Protein AF-A0A6P0IRC5-F1 (afdb_monomer)

Mean predicted aligned error: 3.01 Å

Radius of gyration: 12.87 Å; Cα contacts (8 Å, |Δi|>4): 136; chains: 1; bounding box: 28×27×34 Å

pLDDT: mean 94.23, std 3.33, range [79.12, 98.12]

Solvent-accessible surface area (backbone atoms only — not comparable to full-atom values): 4280 Å² total; per-residue (Å²): 101,76,55,89,80,45,57,36,57,81,47,94,96,43,72,42,66,52,73,47,22,57,51,66,34,42,53,41,37,40,75,38,82,89,77,46,40,78,40,77,75,44,68,56,90,56,103,58,52,40,90,39,32,29,31,28,25,38,92,47,74,39,96,88,73,43,50,39,73,46,75,95

Secondary structure (DSSP, 8-state):
--GGGS-S-SSTT----EEEE-TT--EEEEEETTTTEEEEEEE-SSS---SS-EEE-TT---TTSSPPEEE-

Sequence (72 aa):
MDLSKIPAQPKPGLINVLIEIPAGSKNKYEFDKDLEAFALDRVLYASVQYPYDYGFVPNTLADDGDPLDGMV

Nearest PDB structures (foldseek):
  2prd-assembly1_A  TM=9.191E-01  e=1.124E-06  Thermus thermophilus HB8
  1qez-assembly1_F  TM=9.567E-01  e=2.998E-06  Sulfolobus acidocaldarius
  6mt2-assembly1_B  TM=9.179E-01  e=3.894E-06  Medicago truncatula
  1ude-assembly1_C-2  TM=9.320E-01  e=5.058E-06  Pyrococcus horikoshii
  3j70-assembly1_D  TM=8.316E-01  e=2.015E-01  Human immunodeficiency virus 1

Structure (mmCIF, N/CA/C/O backbone):
data_AF-A0A6P0IRC5-F1
#
_entry.id   AF-A0A6P0IRC5-F1
#
loop_
_atom_site.group_PDB
_atom_site.id
_atom_site.type_symbol
_atom_site.label_atom_id
_atom_site.label_alt_id
_atom_site.label_comp_id
_atom_site.label_asym_id
_atom_site.label_entity_id
_atom_site.label_seq_id
_atom_site.pdbx_PDB_ins_code
_atom_site.Cartn_x
_atom_site.Cartn_y
_atom_site.Cartn_z
_atom_site.occupancy
_atom_site.B_iso_or_equiv
_atom_site.auth_seq_id
_atom_site.auth_comp_id
_atom_site.auth_asym_id
_atom_site.auth_atom_id
_atom_site.pdbx_PDB_model_num
ATOM 1 N N . MET A 1 1 ? 1.488 -13.476 5.573 1.00 79.12 1 MET A N 1
ATOM 2 C CA . MET A 1 1 ? 1.239 -12.546 6.708 1.00 79.12 1 MET A CA 1
ATOM 3 C C . MET A 1 1 ? -0.261 -12.490 6.930 1.00 79.12 1 MET A C 1
ATOM 5 O O . MET A 1 1 ? -0.985 -12.279 5.973 1.00 79.12 1 MET A O 1
ATOM 9 N N . ASP A 1 2 ? -0.734 -12.661 8.164 1.00 86.12 2 ASP A N 1
ATOM 10 C CA . ASP A 1 2 ? -2.175 -12.724 8.439 1.00 86.12 2 ASP A CA 1
ATOM 11 C C . ASP A 1 2 ? -2.789 -11.322 8.623 1.00 86.12 2 ASP A C 1
ATOM 13 O O . ASP A 1 2 ? -2.710 -10.735 9.707 1.00 86.12 2 ASP A O 1
ATOM 17 N N . LEU A 1 3 ? -3.402 -10.793 7.558 1.00 87.88 3 LEU A N 1
ATOM 18 C CA . LEU A 1 3 ? -4.037 -9.467 7.532 1.00 87.88 3 LEU A CA 1
ATOM 19 C C . LEU A 1 3 ? -5.300 -9.375 8.403 1.00 87.88 3 LEU A C 1
ATOM 21 O O . LEU A 1 3 ? -5.676 -8.278 8.819 1.00 87.88 3 LEU A O 1
ATOM 25 N N . SER A 1 4 ? -5.935 -10.504 8.742 1.00 87.88 4 SER A N 1
ATOM 26 C CA . SER A 1 4 ? -7.150 -10.514 9.572 1.00 87.88 4 SER A CA 1
ATOM 27 C C . SER A 1 4 ? -6.894 -9.999 10.994 1.00 87.88 4 SER A C 1
ATOM 29 O O . SER A 1 4 ? -7.797 -9.506 11.668 1.00 87.88 4 SER A O 1
ATOM 31 N N . LYS A 1 5 ? -5.634 -10.059 11.441 1.00 91.56 5 LYS A N 1
ATOM 32 C CA . LYS A 1 5 ? -5.189 -9.574 12.752 1.00 91.56 5 LYS A CA 1
ATOM 33 C C . LYS A 1 5 ? -4.976 -8.061 12.808 1.00 91.56 5 LYS A C 1
ATOM 35 O O . LYS A 1 5 ? -4.781 -7.529 13.900 1.00 91.56 5 LYS A O 1
ATOM 40 N N . ILE A 1 6 ? -4.987 -7.372 11.667 1.00 92.75 6 ILE A N 1
ATOM 41 C CA . ILE A 1 6 ? -4.742 -5.931 11.580 1.00 92.75 6 ILE A CA 1
ATOM 42 C C . ILE A 1 6 ? -6.083 -5.230 11.325 1.00 92.75 6 ILE A C 1
ATOM 44 O O . ILE A 1 6 ? -6.576 -5.243 10.198 1.00 92.75 6 ILE A O 1
ATOM 48 N N . PRO A 1 7 ? -6.713 -4.613 12.339 1.00 94.06 7 PRO A N 1
ATOM 49 C CA . PRO A 1 7 ? -7.996 -3.947 12.139 1.00 94.06 7 PRO A CA 1
ATOM 50 C C . PRO A 1 7 ? -7.831 -2.715 11.241 1.00 94.06 7 PRO A C 1
ATOM 52 O O . PRO A 1 7 ? -6.877 -1.960 11.423 1.00 94.06 7 PRO A O 1
ATOM 55 N N . ALA A 1 8 ? -8.784 -2.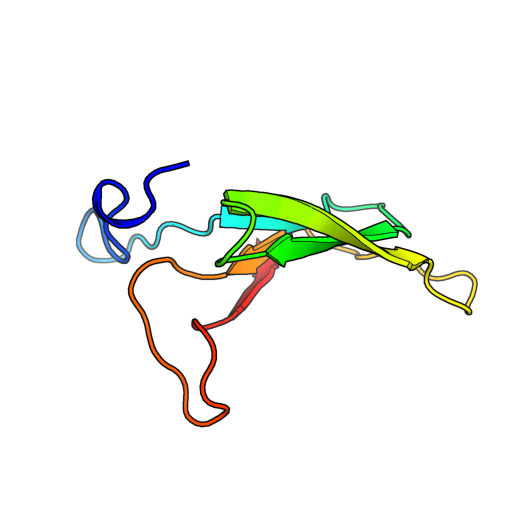468 10.337 1.00 93.44 8 ALA A N 1
ATOM 56 C CA . ALA A 1 8 ? -8.809 -1.269 9.488 1.00 93.44 8 ALA A CA 1
ATOM 57 C C . ALA A 1 8 ? -8.755 0.024 10.322 1.00 93.44 8 ALA A C 1
ATOM 59 O O . ALA A 1 8 ? -7.975 0.937 10.060 1.00 93.44 8 ALA A O 1
ATOM 60 N N . GLN A 1 9 ? -9.563 0.066 11.384 1.00 94.88 9 GLN A N 1
ATOM 61 C CA . GLN A 1 9 ? -9.677 1.185 12.307 1.00 94.88 9 GLN A CA 1
ATOM 62 C C . GLN A 1 9 ? -9.385 0.704 13.736 1.00 94.88 9 GLN A C 1
ATOM 64 O O . GLN A 1 9 ? -10.264 0.135 14.384 1.00 94.88 9 GLN A O 1
ATOM 69 N N . PRO A 1 10 ? -8.167 0.918 14.267 1.00 93.38 10 PRO A N 1
ATOM 70 C CA . PRO A 1 10 ? -7.836 0.483 15.623 1.00 93.38 10 PRO A CA 1
ATOM 71 C C . PRO A 1 10 ? -8.520 1.336 16.704 1.00 93.38 10 PRO A C 1
ATOM 73 O O . PRO A 1 10 ? -8.750 0.851 17.811 1.00 93.38 10 PRO A O 1
ATOM 76 N N . LYS A 1 11 ? -8.813 2.614 16.416 1.00 95.25 11 LYS A N 1
ATOM 77 C CA . LYS A 1 11 ? -9.493 3.568 17.312 1.00 95.25 11 LYS A CA 1
ATOM 78 C C . LYS A 1 11 ? -10.265 4.613 16.494 1.00 95.25 11 LYS A C 1
ATOM 80 O O . LYS A 1 11 ? -9.884 4.870 15.351 1.00 95.25 11 LYS A O 1
ATOM 85 N N . PRO A 1 12 ? -11.287 5.275 17.066 1.00 94.75 12 PRO A N 1
ATOM 86 C CA . PRO A 1 12 ? -11.961 6.389 16.403 1.00 94.75 12 PRO A CA 1
ATOM 87 C C . PRO A 1 12 ? -10.962 7.455 15.929 1.00 94.75 12 PRO A C 1
ATOM 89 O O . PRO A 1 12 ? -10.119 7.901 16.705 1.00 94.75 12 PRO A O 1
ATOM 92 N N . GLY A 1 13 ? -11.043 7.834 14.652 1.00 93.69 13 GLY A N 1
ATOM 93 C CA . GLY A 1 13 ? -10.145 8.816 14.029 1.00 93.69 13 GLY A CA 1
ATOM 94 C C . GLY A 1 13 ? -8.761 8.299 13.608 1.00 93.69 13 GLY A C 1
ATOM 95 O O . GLY A 1 13 ? -7.985 9.080 13.071 1.00 93.69 13 GLY A O 1
ATOM 96 N N . LEU A 1 14 ? -8.444 7.016 13.820 1.00 95.38 14 LEU A N 1
ATOM 97 C CA . LEU A 1 14 ? -7.206 6.386 13.345 1.00 95.38 14 LEU A CA 1
ATOM 98 C C . LEU A 1 14 ? -7.506 5.293 12.320 1.00 95.38 14 LEU A C 1
ATOM 100 O O . LEU A 1 14 ? -8.490 4.569 12.459 1.00 95.38 14 LEU A O 1
ATOM 104 N N . ILE A 1 15 ? -6.628 5.145 11.334 1.00 95.88 15 ILE A N 1
ATOM 105 C CA . ILE A 1 15 ? -6.696 4.107 10.302 1.00 95.88 15 ILE A CA 1
ATOM 106 C C . ILE A 1 15 ? -5.326 3.437 10.222 1.00 95.88 15 ILE A C 1
ATOM 108 O O . ILE A 1 15 ? -4.301 4.114 10.296 1.00 95.88 15 ILE A O 1
ATOM 112 N N . ASN A 1 16 ? -5.311 2.112 10.100 1.00 96.00 16 ASN A N 1
ATOM 113 C CA . ASN A 1 16 ? -4.097 1.369 9.793 1.00 96.00 16 ASN A CA 1
ATOM 114 C C . ASN A 1 16 ? -3.927 1.292 8.277 1.00 96.00 16 ASN A C 1
ATOM 116 O O . ASN A 1 16 ? -4.823 0.814 7.586 1.00 96.00 16 ASN A O 1
ATOM 120 N N . VAL A 1 17 ? -2.766 1.712 7.785 1.00 96.69 17 VAL A N 1
ATOM 121 C CA . VAL A 1 17 ? -2.374 1.564 6.381 1.00 96.69 17 VAL A CA 1
ATOM 122 C C . VAL A 1 17 ? -1.175 0.627 6.338 1.00 96.69 17 VAL A C 1
ATOM 124 O O 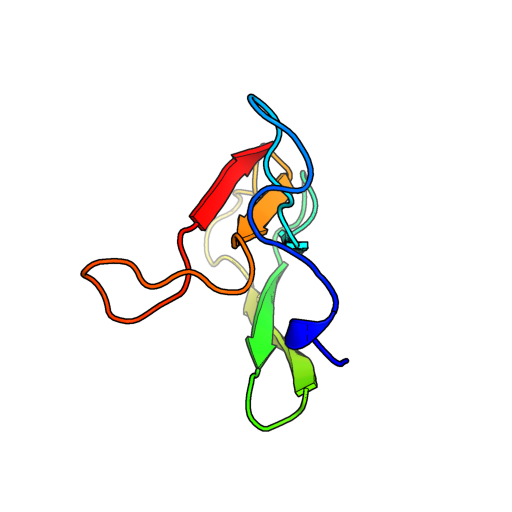. VAL A 1 17 ? -0.180 0.859 7.028 1.00 96.69 17 VAL A O 1
ATOM 127 N N . LEU A 1 18 ? -1.279 -0.457 5.575 1.00 95.75 18 LEU A N 1
ATOM 128 C CA . LEU A 1 18 ? -0.158 -1.345 5.311 1.00 95.75 18 LEU A CA 1
ATOM 129 C C . LEU A 1 18 ? 0.622 -0.783 4.127 1.00 95.75 18 LEU A C 1
ATOM 131 O O . LEU A 1 18 ? 0.088 -0.702 3.027 1.00 95.75 18 LEU A O 1
ATOM 135 N N . ILE A 1 19 ? 1.869 -0.381 4.367 1.00 97.38 19 ILE A N 1
ATOM 136 C CA . ILE A 1 19 ? 2.695 0.267 3.347 1.00 97.38 19 ILE A CA 1
ATOM 137 C C . ILE A 1 19 ? 3.251 -0.773 2.380 1.00 97.38 19 ILE A C 1
ATOM 139 O O . ILE A 1 19 ? 3.929 -1.715 2.791 1.00 97.38 19 ILE A O 1
ATOM 143 N N . G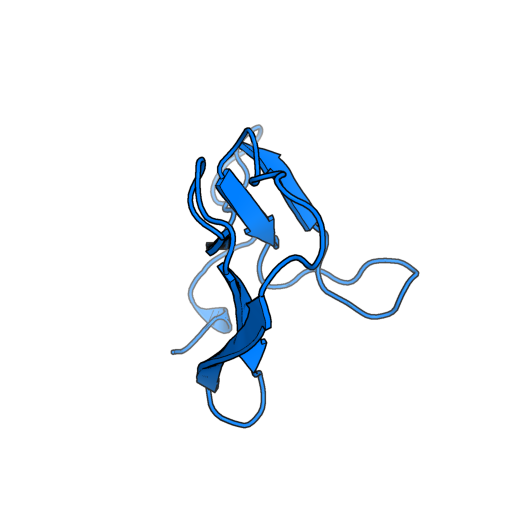LU A 1 20 ? 3.001 -0.555 1.094 1.00 97.00 20 GLU A N 1
ATOM 144 C CA . GLU A 1 20 ? 3.541 -1.363 0.003 1.00 97.00 20 GLU A CA 1
ATOM 145 C C . GLU A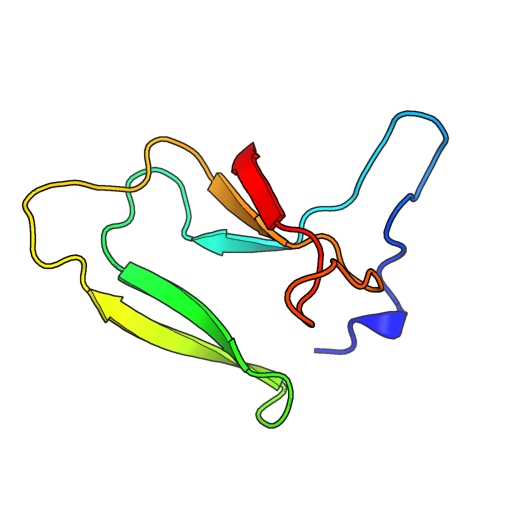 1 20 ? 4.728 -0.657 -0.652 1.00 97.00 20 GLU A C 1
ATOM 147 O O . GLU A 1 20 ? 5.743 -1.274 -0.979 1.00 97.00 20 GLU A O 1
ATOM 152 N N . ILE A 1 21 ? 4.634 0.665 -0.806 1.00 97.94 21 ILE A N 1
ATOM 153 C CA . ILE A 1 21 ? 5.615 1.466 -1.524 1.00 97.94 21 ILE A CA 1
ATOM 154 C C . ILE A 1 21 ? 6.114 2.577 -0.604 1.00 97.94 21 ILE A C 1
ATOM 156 O O . ILE A 1 21 ? 5.387 3.540 -0.358 1.00 97.94 21 ILE A O 1
ATOM 160 N N . PRO A 1 22 ? 7.362 2.482 -0.121 1.00 97.94 22 PRO A N 1
ATOM 161 C CA . PRO A 1 22 ? 7.952 3.550 0.666 1.00 97.94 22 PRO A CA 1
ATOM 162 C C . PRO A 1 22 ? 8.112 4.840 -0.146 1.00 97.94 22 PRO A C 1
ATOM 164 O O . PRO A 1 22 ? 8.434 4.798 -1.343 1.00 97.94 22 PRO A O 1
ATOM 167 N N . ALA A 1 23 ? 7.980 5.986 0.515 1.00 97.06 23 ALA A N 1
ATOM 168 C CA . ALA A 1 23 ? 8.252 7.291 -0.068 1.00 97.06 23 ALA A CA 1
ATOM 169 C C . ALA A 1 23 ? 9.663 7.333 -0.689 1.00 97.06 23 ALA A C 1
ATOM 171 O O . ALA A 1 23 ? 10.651 6.872 -0.115 1.00 97.06 23 ALA A O 1
ATOM 172 N N . GLY A 1 24 ? 9.765 7.885 -1.895 1.00 96.25 24 GLY A N 1
ATOM 173 C CA . GLY A 1 24 ? 10.991 7.927 -2.691 1.00 96.25 24 GLY A CA 1
ATOM 174 C C . GLY A 1 24 ? 11.276 6.655 -3.497 1.00 96.25 24 GLY A C 1
ATOM 175 O O . GLY A 1 24 ? 12.207 6.645 -4.303 1.00 96.25 24 GLY A O 1
ATOM 176 N N . SER A 1 25 ? 10.480 5.593 -3.349 1.00 96.50 25 SER A N 1
ATOM 177 C CA . SER A 1 25 ? 10.632 4.385 -4.160 1.00 96.50 25 SER A CA 1
ATOM 178 C C . SER A 1 25 ? 10.126 4.589 -5.594 1.00 96.50 25 SER A C 1
ATOM 180 O O . SER A 1 25 ? 9.106 5.236 -5.847 1.00 96.50 25 SER A O 1
ATOM 182 N N . LYS A 1 26 ? 10.838 3.978 -6.548 1.00 96.94 26 LYS A N 1
ATOM 183 C CA . LYS A 1 26 ? 10.380 3.769 -7.936 1.00 96.94 26 LYS A CA 1
ATOM 184 C C . LYS A 1 26 ? 9.796 2.377 -8.164 1.00 96.94 26 LYS A C 1
ATOM 186 O O . LYS A 1 26 ? 9.226 2.117 -9.221 1.00 96.94 26 LYS A O 1
ATOM 191 N N . ASN A 1 27 ? 9.982 1.479 -7.205 1.00 97.56 27 ASN A N 1
ATOM 192 C CA . ASN A 1 27 ? 9.483 0.118 -7.272 1.00 97.56 27 ASN A CA 1
ATOM 193 C C . ASN A 1 27 ? 8.069 0.117 -6.707 1.00 97.56 27 ASN A C 1
ATOM 195 O O . ASN A 1 27 ? 7.888 0.400 -5.522 1.00 97.56 27 ASN A O 1
ATOM 199 N N . LYS A 1 28 ? 7.091 -0.187 -7.560 1.00 97.12 28 LYS A N 1
ATOM 200 C CA . LYS A 1 28 ? 5.734 -0.500 -7.133 1.00 97.12 28 LYS A CA 1
ATOM 201 C C . LYS A 1 28 ? 5.725 -1.953 -6.687 1.00 97.12 28 LYS A C 1
ATOM 203 O O . LYS A 1 28 ? 5.696 -2.856 -7.524 1.00 97.12 28 LYS A O 1
ATOM 208 N N . TYR A 1 29 ? 5.824 -2.149 -5.381 1.00 97.75 29 TYR A N 1
ATOM 209 C CA . TYR A 1 29 ? 5.477 -3.424 -4.778 1.00 97.75 29 TYR A CA 1
ATOM 210 C C . TYR A 1 29 ? 3.973 -3.480 -4.548 1.00 97.75 29 TYR A C 1
ATOM 212 O O . TYR A 1 29 ? 3.324 -2.441 -4.447 1.00 97.75 29 TYR A O 1
ATOM 220 N N . GLU A 1 30 ? 3.461 -4.695 -4.472 1.00 95.50 30 GLU A N 1
ATOM 221 C CA . GLU A 1 30 ? 2.062 -4.991 -4.212 1.00 95.50 30 GLU A CA 1
ATOM 222 C C . GLU A 1 30 ? 1.991 -6.257 -3.362 1.00 95.50 30 GLU A C 1
ATOM 224 O O . GLU A 1 30 ? 2.809 -7.174 -3.523 1.00 95.50 30 GLU A O 1
ATOM 229 N N . PHE A 1 31 ? 1.070 -6.290 -2.409 1.00 94.38 31 PHE A N 1
ATOM 230 C CA . PHE A 1 31 ? 0.849 -7.461 -1.583 1.00 94.38 31 PHE A CA 1
ATOM 231 C C . PHE A 1 31 ? -0.015 -8.478 -2.332 1.00 94.38 31 PHE A C 1
ATOM 233 O O . PHE A 1 31 ? -1.215 -8.288 -2.526 1.00 94.38 31 PHE A O 1
ATOM 240 N N . ASP A 1 32 ? 0.591 -9.600 -2.704 1.00 92.56 32 ASP A N 1
ATOM 241 C CA . ASP A 1 32 ? -0.117 -10.710 -3.324 1.00 92.56 32 ASP A CA 1
ATOM 242 C C . ASP A 1 32 ? -0.850 -11.522 -2.241 1.00 92.56 32 ASP A C 1
ATOM 244 O O . ASP A 1 32 ? -0.233 -12.090 -1.331 1.00 92.56 32 ASP A O 1
ATOM 248 N N . LYS A 1 33 ? -2.187 -11.548 -2.329 1.00 86.38 33 LYS A N 1
ATOM 249 C CA . LYS A 1 33 ? -3.074 -12.211 -1.359 1.00 86.38 33 LYS A CA 1
ATOM 250 C C . LYS A 1 33 ? -2.933 -13.740 -1.384 1.00 86.38 33 LYS A C 1
ATOM 252 O O . LYS A 1 33 ? -3.140 -14.361 -0.345 1.00 86.38 33 LYS A O 1
ATOM 257 N N . ASP A 1 34 ? -2.561 -14.330 -2.521 1.00 89.44 34 ASP A N 1
ATOM 258 C CA . ASP A 1 34 ? -2.412 -15.780 -2.685 1.00 89.44 34 ASP A CA 1
ATOM 259 C C . ASP A 1 34 ? -1.031 -16.255 -2.213 1.00 89.44 34 ASP A C 1
ATOM 261 O O . ASP A 1 34 ? -0.901 -17.308 -1.584 1.00 89.44 34 ASP A O 1
ATOM 265 N N . LEU A 1 35 ? 0.013 -15.468 -2.490 1.00 90.88 35 LEU A N 1
ATOM 266 C CA . LEU A 1 35 ? 1.388 -15.751 -2.061 1.00 90.88 35 LEU A CA 1
ATOM 267 C C . LEU A 1 35 ? 1.670 -15.313 -0.617 1.00 90.88 35 LEU A C 1
ATOM 269 O O . LEU A 1 35 ? 2.696 -15.687 -0.046 1.00 90.88 35 LEU A O 1
ATOM 273 N N . GLU A 1 36 ? 0.786 -14.496 -0.045 1.00 90.56 36 GLU A N 1
ATOM 274 C CA . GLU A 1 36 ? 0.954 -13.802 1.230 1.00 90.56 36 GLU A CA 1
ATOM 275 C C . GLU A 1 36 ? 2.287 -13.035 1.363 1.00 90.56 36 GLU A C 1
ATOM 277 O O . GLU A 1 36 ? 2.886 -12.968 2.452 1.00 90.56 36 GLU A O 1
ATOM 282 N N . ALA A 1 37 ? 2.762 -12.460 0.259 1.00 92.75 37 ALA A N 1
ATOM 283 C CA . ALA A 1 37 ? 4.067 -11.822 0.152 1.00 92.75 37 ALA A CA 1
ATOM 284 C C . ALA A 1 37 ? 4.013 -10.555 -0.708 1.00 92.75 37 ALA A C 1
ATOM 286 O O . ALA A 1 37 ?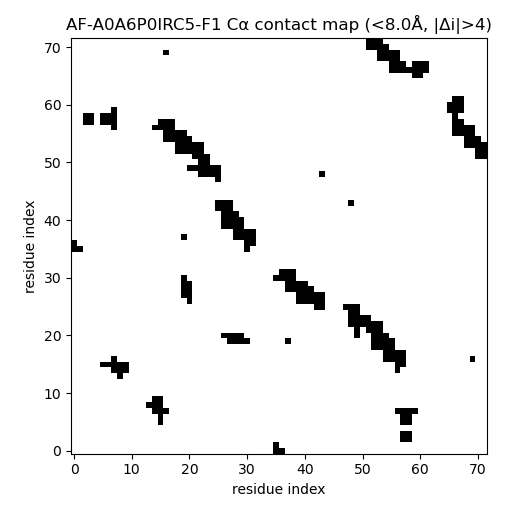 3.184 -10.423 -1.603 1.00 92.75 37 ALA A O 1
ATOM 287 N N . PHE A 1 38 ? 4.948 -9.636 -0.462 1.00 94.81 38 PHE A N 1
ATOM 288 C CA . PHE A 1 38 ? 5.142 -8.479 -1.331 1.00 94.81 38 PHE A CA 1
ATOM 289 C C . PHE A 1 38 ? 5.883 -8.899 -2.595 1.00 94.81 38 PHE A C 1
ATOM 291 O O . PHE A 1 38 ? 7.014 -9.391 -2.531 1.00 94.81 38 PHE A O 1
ATOM 298 N N . ALA A 1 39 ? 5.252 -8.670 -3.737 1.00 95.88 39 ALA A N 1
ATOM 299 C CA . ALA A 1 39 ? 5.825 -8.898 -5.048 1.00 95.88 39 ALA A CA 1
ATOM 300 C C . ALA A 1 39 ? 6.101 -7.557 -5.731 1.00 95.88 39 ALA A C 1
ATOM 302 O O . ALA A 1 39 ? 5.395 -6.572 -5.527 1.00 95.88 39 ALA A O 1
ATOM 303 N N . LEU A 1 40 ? 7.157 -7.501 -6.542 1.00 96.56 40 LEU A N 1
ATOM 304 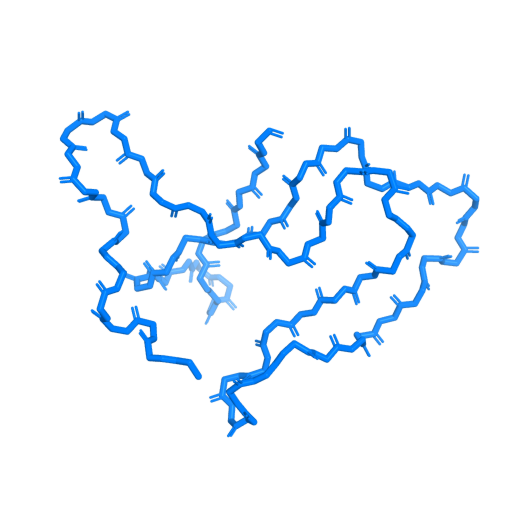C CA . LEU A 1 40 ? 7.377 -6.360 -7.423 1.00 96.56 40 LEU A CA 1
ATOM 305 C C . LEU A 1 40 ? 6.395 -6.468 -8.593 1.00 96.56 40 LEU A C 1
ATOM 307 O O . LEU A 1 40 ? 6.604 -7.302 -9.470 1.00 96.56 40 LEU A O 1
ATOM 311 N N . ASP A 1 41 ? 5.374 -5.613 -8.620 1.00 95.62 41 ASP A N 1
ATOM 312 C CA . ASP A 1 41 ? 4.479 -5.478 -9.775 1.00 95.62 41 ASP A CA 1
ATOM 313 C C . ASP A 1 41 ? 5.261 -4.866 -10.945 1.00 95.62 41 ASP A C 1
ATOM 315 O O . ASP A 1 41 ? 5.393 -5.451 -12.022 1.00 95.62 41 ASP A O 1
ATOM 319 N N . ARG A 1 42 ? 5.877 -3.698 -10.713 1.00 96.75 42 ARG A N 1
ATOM 320 C CA . ARG A 1 42 ? 6.681 -3.015 -11.736 1.00 96.75 42 ARG A CA 1
ATOM 321 C C . ARG A 1 42 ? 7.630 -1.967 -11.173 1.00 96.75 42 ARG A C 1
ATOM 323 O O . ARG A 1 42 ? 7.458 -1.447 -10.073 1.00 96.75 42 ARG A O 1
ATOM 330 N N . VAL A 1 43 ? 8.586 -1.562 -12.003 1.00 97.31 43 VAL A N 1
ATOM 331 C CA . VAL A 1 43 ? 9.350 -0.322 -11.812 1.00 97.31 43 VAL A CA 1
ATOM 332 C C . VAL A 1 43 ? 8.681 0.788 -12.624 1.00 97.31 43 VAL A C 1
ATOM 334 O O . VAL A 1 43 ? 8.286 0.564 -13.768 1.00 97.31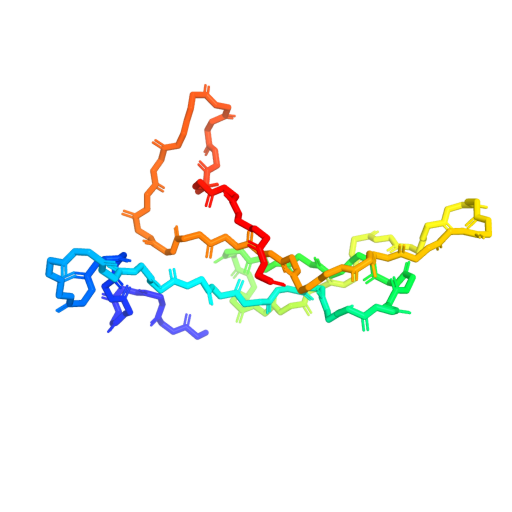 43 VAL A O 1
ATOM 337 N N . LEU A 1 44 ? 8.524 1.984 -12.050 1.00 95.50 44 LEU A N 1
ATOM 338 C CA . LEU A 1 44 ? 7.930 3.121 -12.759 1.00 95.50 44 LEU A CA 1
ATOM 339 C C . LEU A 1 44 ? 8.748 3.473 -14.015 1.00 95.50 44 LEU A C 1
ATOM 341 O O . LEU A 1 44 ? 9.955 3.691 -13.944 1.00 95.50 44 LEU A O 1
ATOM 345 N N . TYR A 1 45 ? 8.070 3.555 -15.164 1.00 93.94 45 TYR A N 1
ATOM 346 C CA . TYR A 1 45 ? 8.705 3.797 -16.468 1.00 93.94 45 TYR A CA 1
ATOM 347 C C . TYR A 1 45 ? 9.292 5.206 -16.615 1.00 93.94 45 TYR A C 1
ATOM 349 O O . TYR A 1 45 ? 10.270 5.409 -17.332 1.00 93.94 45 TYR A O 1
ATOM 357 N N . ALA A 1 46 ? 8.679 6.193 -15.961 1.00 94.75 46 ALA A N 1
ATOM 358 C CA . ALA A 1 46 ? 9.150 7.571 -15.968 1.00 94.75 46 ALA A CA 1
ATOM 359 C C . ALA A 1 46 ? 10.158 7.812 -14.836 1.00 94.75 46 ALA A C 1
ATOM 361 O O . ALA A 1 46 ? 10.197 7.085 -13.845 1.00 94.75 46 ALA A O 1
ATOM 362 N N . SER A 1 47 ? 10.947 8.888 -14.933 1.00 93.56 47 SER A N 1
ATOM 363 C CA . SER A 1 47 ? 11.849 9.306 -13.85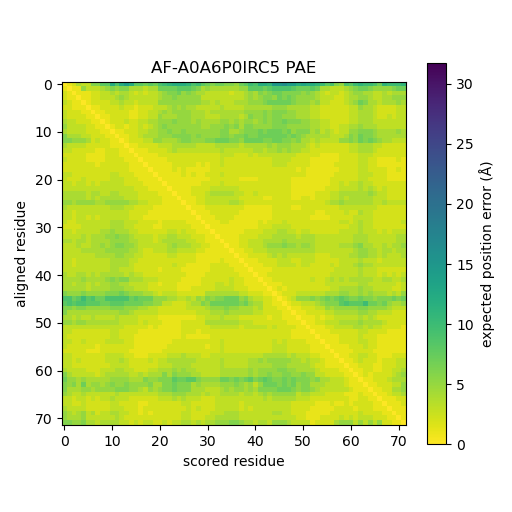0 1.00 93.56 47 SER A CA 1
ATOM 364 C C . SER A 1 47 ? 11.102 10.015 -12.711 1.00 93.56 47 SER A C 1
ATOM 366 O O . SER A 1 47 ? 11.456 11.121 -12.309 1.00 93.56 47 SER A O 1
ATOM 368 N N . VAL A 1 48 ? 10.070 9.355 -12.198 1.00 95.00 48 VAL A N 1
ATOM 369 C CA . VAL A 1 48 ? 9.255 9.762 -11.053 1.00 95.00 48 VAL A CA 1
ATOM 370 C C . VAL A 1 48 ? 9.401 8.730 -9.939 1.00 95.00 48 VAL A C 1
ATOM 372 O O . VAL A 1 48 ? 9.842 7.608 -10.181 1.00 95.00 48 VAL A O 1
ATOM 375 N N . GLN A 1 49 ? 9.056 9.127 -8.722 1.00 95.56 49 GLN A N 1
ATOM 376 C CA . GLN A 1 49 ? 9.057 8.289 -7.525 1.00 95.56 49 GLN A CA 1
ATOM 377 C C . GLN A 1 49 ? 7.806 8.608 -6.709 1.00 95.56 49 GLN A C 1
ATOM 379 O O . GLN A 1 49 ? 7.266 9.711 -6.842 1.00 95.56 49 GLN A O 1
ATOM 384 N N . TYR A 1 50 ? 7.357 7.674 -5.873 1.00 95.44 50 TYR A N 1
ATOM 385 C CA . TYR A 1 50 ? 6.239 7.943 -4.973 1.00 95.44 50 TYR A CA 1
ATOM 386 C C . TYR A 1 50 ? 6.632 9.059 -3.991 1.00 95.44 50 TYR A C 1
ATOM 388 O O . TYR A 1 50 ? 7.676 8.952 -3.350 1.00 95.44 50 TYR A O 1
ATOM 396 N N . PRO A 1 51 ? 5.868 10.162 -3.899 1.00 96.38 51 PRO A N 1
ATOM 397 C CA . PRO A 1 51 ? 6.229 11.287 -3.034 1.00 96.38 51 PRO A CA 1
ATOM 398 C C . PRO A 1 51 ? 5.971 11.021 -1.543 1.00 96.38 51 PRO A C 1
ATOM 400 O O . PRO A 1 51 ? 6.551 11.704 -0.705 1.00 96.38 51 PRO A O 1
ATOM 403 N N . TYR A 1 52 ? 5.130 10.033 -1.238 1.00 97.44 52 TYR A N 1
ATOM 404 C CA . TYR A 1 52 ? 4.648 9.659 0.092 1.00 97.44 52 TYR A CA 1
ATOM 405 C C . TYR A 1 52 ? 4.638 8.136 0.221 1.00 97.44 52 TYR A C 1
ATOM 407 O O . TYR A 1 52 ? 4.769 7.442 -0.794 1.00 97.44 52 TYR A O 1
ATOM 415 N N . ASP A 1 53 ? 4.477 7.626 1.441 1.00 98.12 53 ASP A N 1
ATOM 416 C CA . ASP A 1 53 ? 4.283 6.193 1.643 1.00 98.12 53 ASP A CA 1
ATOM 417 C C . ASP A 1 53 ? 2.901 5.815 1.101 1.00 98.12 53 ASP A C 1
ATOM 419 O O . ASP A 1 53 ? 1.897 6.434 1.454 1.00 98.12 53 ASP A O 1
ATOM 423 N N . TYR A 1 54 ? 2.852 4.827 0.212 1.00 98.06 54 TYR A N 1
ATOM 424 C CA . TYR A 1 54 ? 1.619 4.342 -0.402 1.00 98.06 54 TYR A CA 1
ATOM 425 C C . TYR A 1 54 ? 1.346 2.904 0.022 1.00 98.06 54 TYR A C 1
ATOM 427 O O . TYR A 1 54 ? 2.258 2.076 0.131 1.00 98.06 54 TYR A O 1
ATOM 435 N N . GLY A 1 55 ? 0.074 2.605 0.233 1.00 97.19 55 GLY A N 1
ATOM 436 C CA . GLY A 1 55 ? -0.403 1.254 0.455 1.00 97.19 55 GLY A CA 1
ATOM 437 C C . GLY A 1 55 ? -1.907 1.243 0.655 1.00 97.19 55 GLY A C 1
ATOM 438 O O . GLY A 1 55 ? -2.599 2.130 0.161 1.00 97.19 55 GLY A O 1
ATOM 439 N N . PHE A 1 56 ? -2.412 0.282 1.420 1.00 96.25 56 PHE A N 1
ATOM 440 C CA . PHE A 1 56 ? -3.851 0.057 1.538 1.00 96.25 56 PHE A CA 1
ATOM 441 C C . PHE A 1 56 ? -4.306 -0.176 2.979 1.00 96.25 56 PHE A C 1
ATOM 443 O O . PHE A 1 56 ? -3.525 -0.527 3.866 1.00 96.25 56 PHE A O 1
ATOM 450 N N . VAL A 1 57 ? -5.601 0.004 3.222 1.00 96.25 57 VAL A N 1
ATOM 451 C CA . VAL A 1 57 ? -6.258 -0.237 4.507 1.00 96.25 57 VAL A CA 1
ATOM 452 C C . VAL A 1 57 ? -6.728 -1.696 4.569 1.00 96.25 57 VAL A C 1
ATOM 454 O O . VAL A 1 57 ? -7.639 -2.079 3.829 1.00 96.25 57 VAL A O 1
ATOM 457 N N . PRO A 1 58 ? -6.168 -2.538 5.457 1.00 94.31 58 PRO A N 1
ATOM 458 C CA . PRO A 1 58 ? -6.555 -3.944 5.555 1.00 94.31 58 PRO A CA 1
ATOM 459 C C . PRO A 1 58 ? -8.037 -4.118 5.897 1.00 94.31 58 PRO A C 1
ATOM 461 O O . PRO A 1 58 ? -8.605 -3.311 6.629 1.00 94.31 58 PRO A O 1
ATO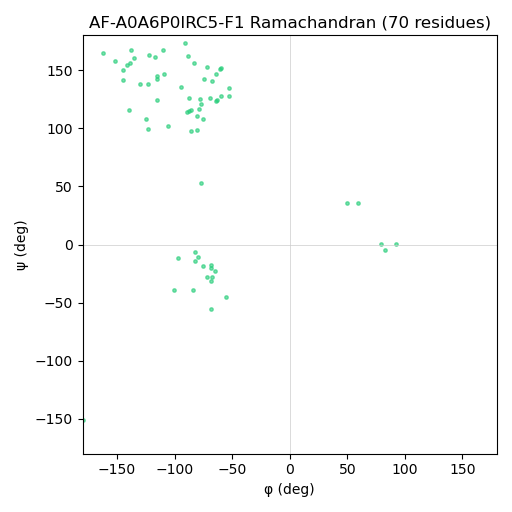M 464 N N . ASN A 1 59 ? -8.642 -5.223 5.451 1.00 91.69 59 ASN A N 1
ATOM 465 C CA . ASN A 1 59 ? -10.032 -5.592 5.763 1.00 91.69 59 ASN A CA 1
ATOM 466 C C . ASN A 1 59 ? -11.075 -4.552 5.309 1.00 91.69 59 ASN A C 1
ATOM 468 O O . ASN A 1 59 ? -12.091 -4.341 5.974 1.00 91.69 59 ASN A O 1
ATOM 472 N N . THR A 1 60 ? -10.823 -3.909 4.171 1.00 93.38 60 THR A N 1
ATOM 473 C CA . THR A 1 60 ? -11.768 -3.021 3.489 1.00 93.38 60 THR A CA 1
ATOM 474 C C . THR A 1 60 ? -12.024 -3.521 2.070 1.00 93.38 60 THR A C 1
ATOM 476 O O . THR A 1 60 ? -11.285 -4.365 1.563 1.00 93.38 60 THR A O 1
ATOM 479 N N . LEU A 1 61 ? -13.100 -3.033 1.460 1.00 93.00 61 LEU A N 1
ATOM 480 C CA . LEU A 1 61 ? -13.446 -3.300 0.070 1.00 93.00 61 LEU A CA 1
ATOM 481 C C . LEU A 1 61 ? -13.964 -1.995 -0.532 1.00 93.00 61 LEU A C 1
ATOM 483 O O . LEU A 1 61 ? -14.969 -1.460 -0.056 1.00 93.00 61 LEU A O 1
ATOM 487 N N . ALA A 1 62 ? -13.245 -1.473 -1.515 1.00 93.19 62 ALA A N 1
ATOM 488 C CA . ALA A 1 62 ? -13.625 -0.321 -2.311 1.00 93.19 62 ALA A CA 1
ATOM 489 C C . ALA A 1 62 ? -14.404 -0.760 -3.565 1.00 93.19 62 ALA A C 1
ATOM 491 O O . ALA A 1 62 ? -14.565 -1.950 -3.848 1.00 93.19 62 ALA A O 1
ATOM 492 N N . ASP A 1 63 ? -14.929 0.216 -4.307 1.00 92.38 63 ASP A N 1
ATOM 493 C CA . ASP A 1 63 ? -15.803 -0.020 -5.465 1.00 92.38 63 ASP A CA 1
ATOM 494 C C . ASP A 1 63 ? -15.081 -0.664 -6.664 1.00 92.38 63 ASP A C 1
ATOM 496 O O . ASP A 1 63 ? -15.728 -1.206 -7.561 1.00 92.38 63 ASP A O 1
ATOM 500 N N . ASP A 1 64 ? -13.750 -0.610 -6.690 1.00 89.56 64 ASP A N 1
ATOM 501 C CA . ASP A 1 64 ? -12.896 -1.253 -7.694 1.00 89.56 64 ASP A CA 1
ATOM 502 C C . ASP A 1 64 ? -12.625 -2.740 -7.404 1.00 89.56 64 ASP A C 1
ATOM 504 O O . ASP A 1 64 ? -12.090 -3.442 -8.261 1.00 89.56 64 ASP A O 1
ATOM 508 N N . GLY A 1 65 ? -13.068 -3.242 -6.247 1.00 89.06 65 GLY A N 1
ATOM 509 C CA . GLY A 1 65 ? -12.895 -4.632 -5.832 1.00 89.06 65 GLY A CA 1
ATOM 510 C C . GLY A 1 65 ? -11.643 -4.889 -4.995 1.00 89.06 65 GLY A C 1
ATOM 511 O O . GLY A 1 65 ? -11.448 -6.027 -4.558 1.00 89.06 65 GLY A O 1
ATOM 512 N N . ASP A 1 66 ? -10.844 -3.858 -4.716 1.00 90.69 66 ASP A N 1
ATOM 513 C CA . ASP A 1 66 ? -9.645 -3.950 -3.891 1.00 90.69 66 ASP A CA 1
ATOM 514 C C . ASP A 1 66 ? -9.800 -3.243 -2.538 1.00 90.69 66 ASP A C 1
ATOM 516 O O . ASP A 1 66 ? -10.799 -2.565 -2.279 1.00 90.69 66 ASP A O 1
ATOM 520 N N . PRO A 1 67 ? -8.880 -3.474 -1.585 1.00 94.19 67 PRO A N 1
ATOM 521 C CA . PRO A 1 67 ? -8.860 -2.712 -0.348 1.00 94.19 67 PRO A CA 1
ATOM 522 C C . PRO A 1 67 ? -8.673 -1.217 -0.625 1.00 94.19 67 PRO A C 1
ATOM 524 O O . PRO A 1 67 ? -8.045 -0.822 -1.597 1.00 94.19 67 PRO A O 1
ATOM 527 N N . LEU A 1 68 ? -9.195 -0.375 0.262 1.00 95.62 68 LEU A N 1
ATOM 528 C CA . LEU A 1 68 ? -9.097 1.072 0.127 1.00 95.62 68 LEU A CA 1
ATOM 529 C C . LEU A 1 68 ? -7.636 1.533 0.194 1.00 95.62 68 LEU A C 1
ATOM 531 O O . LEU A 1 68 ? -6.969 1.320 1.207 1.00 95.62 68 LEU A O 1
ATOM 535 N N . ASP A 1 69 ? -7.186 2.243 -0.831 1.00 95.88 69 ASP A N 1
ATOM 536 C CA . ASP A 1 69 ? -5.847 2.825 -0.876 1.00 95.88 69 ASP A CA 1
ATOM 537 C C . ASP A 1 69 ? -5.669 4.024 0.063 1.00 95.88 69 ASP A C 1
ATOM 539 O O . ASP A 1 69 ? -6.596 4.784 0.361 1.00 95.88 69 ASP A O 1
ATOM 543 N N . GLY A 1 70 ? -4.426 4.226 0.495 1.00 94.81 70 GLY A N 1
ATOM 544 C CA . GLY A 1 70 ? -4.013 5.324 1.351 1.00 94.81 70 GLY A CA 1
ATOM 545 C C . GLY A 1 70 ? -2.612 5.834 1.026 1.00 94.81 70 GLY A C 1
ATOM 546 O O . GLY A 1 70 ? -1.727 5.095 0.595 1.00 94.81 70 GLY A O 1
ATOM 547 N N . MET A 1 71 ? -2.414 7.126 1.279 1.00 95.81 71 MET A N 1
ATOM 548 C CA . MET A 1 71 ? -1.109 7.784 1.257 1.00 95.81 71 MET A CA 1
ATOM 549 C C . MET A 1 71 ? -0.858 8.432 2.619 1.00 95.81 71 MET A C 1
ATOM 551 O O . MET A 1 71 ? -1.786 9.018 3.186 1.00 95.81 71 MET A O 1
ATOM 555 N N . VAL A 1 72 ? 0.371 8.321 3.130 1.00 94.38 72 VAL A N 1
ATOM 556 C CA . VAL A 1 72 ? 0.785 8.826 4.454 1.00 94.38 72 VAL A CA 1
ATOM 557 C C . VAL A 1 72 ? 1.844 9.914 4.334 1.00 94.38 72 VAL A C 1
ATOM 559 O O . VAL A 1 72 ? 2.828 9.712 3.585 1.00 94.38 72 VAL A O 1
#

Foldseek 3Di:
DDLVPPAQAPDVPDGDFDFLFAAFAQFRWDQDPVVRDTDGPDGHPDPDGHRFGKGFRGPAADPVGDGHIDTD